Protein AF-A0A7E6FH88-F1 (afdb_monomer)

Sequence (91 aa):
MDKSVDKQQAVKNMVPQFPAADSQQRSSSSSASSGGRNKVALKECRSLMDWIRLSRSGEDLTGIGGKVIDVTPEELRKHNTENDAWMAIRD

Radius of gyration: 31.02 Å; Cα contacts (8 Å, |Δi|>4): 21; chains: 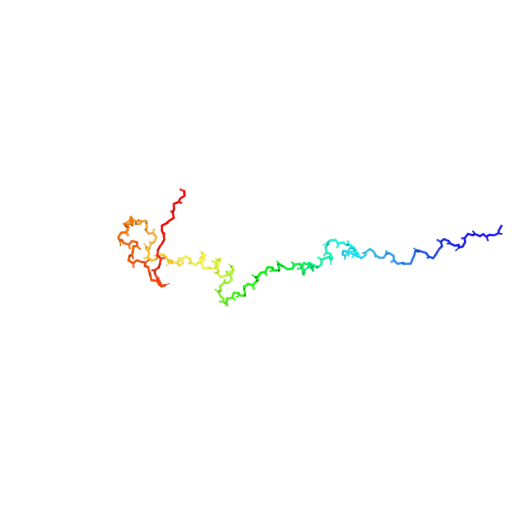1; bounding box: 44×41×92 Å

Nearest PDB structures (foldseek):
  8sf7-assembly1_6G  TM=2.299E-01  e=6.856E+00  Tetrahymena thermophila

Foldseek 3Di:
DDDPPPPPPPPPDPPPPPPHPPDPVPPPPPCPVPCPPPPDDDDPCPDPVNVVVVVVVPDPPPPPPPDDDDDDPVNQVVQVDPSGHDDDDDD

Secondary structure (DSSP, 8-state):
-----TTSSS-S-----SSPTT-TTT------SS-----PPPPTT-SHHHHHHHHHH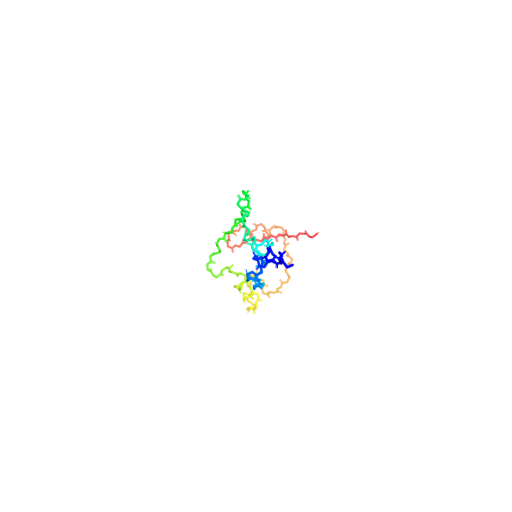T--SSSSTT------HHHHHH-EETTEE------

Solvent-accessible surface area (backbone atoms only — not comparable to full-atom values): 6672 Å² total; per-residue (Å²): 141,83,90,86,70,90,80,71,90,80,79,82,78,87,69,86,57,82,78,43,92,88,32,78,84,62,55,67,82,76,60,78,64,93,67,65,79,85,76,75,81,70,61,87,87,64,45,74,68,43,53,55,51,52,68,67,66,71,67,74,86,79,79,56,84,91,57,91,72,92,79,50,74,74,56,49,64,72,31,71,43,99,93,43,68,63,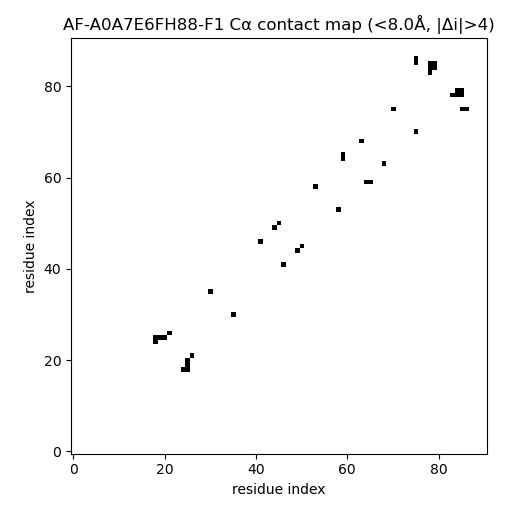82,92,85,82,134

pLDDT: mean 75.02, std 15.95, range [44.38, 93.88]

Organism: NCBI:txid2607531

Structure (mmCIF, N/CA/C/O backbone):
data_AF-A0A7E6FH88-F1
#
_entry.id   AF-A0A7E6FH88-F1
#
loop_
_atom_site.group_PDB
_atom_site.id
_atom_site.type_symbol
_atom_site.label_atom_id
_atom_site.label_alt_id
_atom_site.label_comp_id
_atom_site.label_asym_id
_atom_site.label_entity_id
_atom_site.label_seq_id
_atom_site.pdbx_PDB_ins_code
_atom_site.Cartn_x
_atom_site.Cartn_y
_atom_site.Cartn_z
_atom_site.occupancy
_atom_site.B_iso_or_equiv
_atom_site.auth_seq_id
_atom_site.auth_comp_id
_atom_site.auth_asym_id
_atom_site.auth_atom_id
_atom_site.pdbx_PDB_model_num
ATOM 1 N N . MET A 1 1 ? 27.149 -28.164 -77.496 1.00 46.03 1 MET A N 1
ATOM 2 C CA . MET A 1 1 ? 28.102 -27.465 -76.608 1.00 46.03 1 MET A CA 1
ATOM 3 C C . MET A 1 1 ? 27.825 -25.982 -76.749 1.00 46.03 1 MET A C 1
ATOM 5 O O . MET A 1 1 ? 27.747 -25.531 -77.877 1.00 46.03 1 MET A O 1
ATOM 9 N N . ASP A 1 2 ? 27.618 -25.148 -75.752 1.00 45.44 2 ASP A N 1
ATOM 10 C CA . ASP A 1 2 ? 27.400 -25.231 -74.314 1.00 45.44 2 ASP A CA 1
ATOM 11 C C . ASP A 1 2 ? 26.757 -23.863 -74.015 1.00 45.44 2 ASP A C 1
ATOM 13 O O . ASP A 1 2 ? 27.287 -22.839 -74.443 1.00 45.44 2 ASP A O 1
ATOM 17 N N . LYS A 1 3 ? 25.581 -23.828 -73.390 1.00 44.53 3 LYS A N 1
ATOM 18 C CA . LYS A 1 3 ? 25.059 -22.602 -72.769 1.00 44.53 3 LYS A CA 1
ATOM 19 C C . LYS A 1 3 ? 24.467 -22.997 -71.429 1.00 44.53 3 LYS A C 1
ATOM 21 O O . LYS A 1 3 ? 23.258 -22.969 -71.226 1.00 44.53 3 LYS A O 1
ATOM 26 N N . SER A 1 4 ? 25.353 -23.454 -70.548 1.00 47.00 4 SER A N 1
ATOM 27 C CA . SER A 1 4 ? 25.040 -23.836 -69.171 1.00 47.00 4 SER A CA 1
ATOM 28 C C . SER A 1 4 ? 25.687 -22.883 -68.154 1.00 47.00 4 SER A C 1
ATOM 30 O O . SER A 1 4 ? 26.017 -23.296 -67.042 1.00 47.00 4 SER A O 1
ATOM 32 N N . VAL A 1 5 ? 25.877 -21.607 -68.518 1.00 54.00 5 VAL A N 1
ATOM 33 C CA . VAL A 1 5 ? 26.666 -20.654 -67.710 1.00 54.00 5 VAL A CA 1
ATOM 34 C C . VAL A 1 5 ? 25.835 -19.525 -67.072 1.00 54.00 5 VAL A C 1
ATOM 36 O O . VAL A 1 5 ? 26.308 -18.887 -66.141 1.00 54.00 5 VAL A O 1
ATOM 39 N N . ASP A 1 6 ? 24.557 -19.338 -67.417 1.00 49.25 6 ASP A N 1
ATOM 40 C CA . ASP A 1 6 ? 23.754 -18.231 -66.846 1.00 49.25 6 ASP A CA 1
ATOM 41 C C . ASP A 1 6 ? 23.028 -18.546 -65.522 1.00 49.25 6 ASP A C 1
ATOM 43 O O . ASP A 1 6 ? 22.257 -17.732 -65.020 1.00 49.25 6 ASP A O 1
ATOM 47 N N . LYS A 1 7 ? 23.270 -19.708 -64.900 1.00 47.44 7 LYS A N 1
ATOM 48 C CA . LYS A 1 7 ? 22.640 -20.065 -63.608 1.00 47.44 7 LYS A CA 1
ATOM 49 C C . LYS A 1 7 ? 23.570 -20.051 -62.397 1.00 47.44 7 LYS A C 1
ATOM 51 O O . LYS A 1 7 ? 23.165 -20.507 -61.333 1.00 47.44 7 LYS A O 1
ATOM 56 N N . GLN A 1 8 ? 24.788 -19.521 -62.516 1.00 45.28 8 GLN A N 1
ATOM 57 C CA . GLN A 1 8 ? 25.770 -19.593 -61.422 1.00 45.28 8 GLN A CA 1
ATOM 58 C C . GLN A 1 8 ? 26.118 -18.262 -60.742 1.00 45.28 8 GLN A C 1
ATOM 60 O O . GLN A 1 8 ? 26.955 -18.242 -59.846 1.00 45.28 8 GLN A O 1
ATOM 65 N N . GLN A 1 9 ? 25.416 -17.167 -61.048 1.00 44.38 9 GLN A N 1
ATOM 66 C CA . GLN A 1 9 ? 25.609 -15.885 -60.354 1.00 44.38 9 GLN A CA 1
ATOM 67 C C . GLN A 1 9 ? 24.426 -15.517 -59.439 1.00 44.38 9 GLN A C 1
ATOM 69 O O . GLN A 1 9 ? 23.976 -14.381 -59.421 1.00 44.38 9 GLN A O 1
ATOM 74 N N . ALA A 1 10 ? 23.902 -16.471 -58.666 1.00 47.50 10 ALA A N 1
ATOM 75 C CA . ALA A 1 10 ? 22.924 -16.182 -57.603 1.00 47.50 10 ALA A CA 1
ATOM 76 C C . ALA A 1 10 ? 23.156 -16.991 -56.315 1.00 47.50 10 ALA A C 1
ATOM 78 O O . ALA A 1 10 ? 22.296 -17.041 -55.444 1.00 47.50 10 ALA A O 1
ATOM 79 N N . VAL A 1 11 ? 24.329 -17.614 -56.170 1.00 49.19 11 VAL A N 1
ATOM 80 C CA . VAL A 1 11 ? 24.707 -18.367 -54.964 1.00 49.19 11 VAL A CA 1
ATOM 81 C C . VAL A 1 11 ? 25.960 -17.771 -54.330 1.00 49.19 11 VAL A C 1
ATOM 83 O O . VAL A 1 11 ? 26.932 -18.461 -54.049 1.00 49.19 11 VAL A O 1
ATOM 86 N N . LYS A 1 12 ? 25.969 -16.449 -54.125 1.00 48.44 12 LYS A N 1
ATOM 87 C CA . LYS A 1 12 ? 27.032 -15.789 -53.362 1.00 48.44 12 LYS A CA 1
ATOM 88 C C . LYS A 1 12 ? 26.489 -15.373 -51.996 1.00 48.44 12 LYS A C 1
ATOM 90 O O . LYS A 1 12 ? 25.787 -14.378 -51.874 1.00 48.44 12 LYS A O 1
ATOM 95 N N . ASN A 1 13 ? 26.871 -16.170 -50.997 1.00 57.50 13 ASN A N 1
ATOM 96 C CA . ASN A 1 13 ? 26.825 -15.910 -49.556 1.00 57.50 13 ASN A CA 1
ATOM 97 C C . ASN A 1 13 ? 25.443 -15.917 -48.877 1.00 57.50 13 ASN A C 1
ATOM 99 O O . ASN A 1 13 ? 25.000 -14.911 -48.333 1.00 57.50 13 ASN A O 1
ATOM 103 N N . MET A 1 14 ? 24.827 -17.098 -48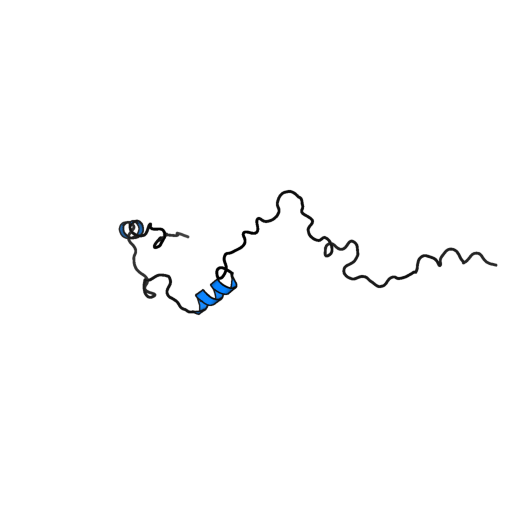.775 1.00 56.09 14 MET A N 1
ATOM 104 C CA . MET A 1 14 ? 23.839 -17.381 -47.724 1.00 56.09 14 MET A CA 1
ATOM 105 C C . MET A 1 14 ? 24.550 -17.917 -46.476 1.00 56.09 14 MET A C 1
ATOM 107 O O . MET A 1 14 ? 24.539 -19.114 -46.202 1.00 56.09 14 MET A O 1
ATOM 111 N N . VAL A 1 15 ? 25.166 -17.025 -45.698 1.00 65.44 15 VAL A N 1
ATOM 112 C CA . VAL A 1 15 ? 25.245 -17.284 -44.255 1.00 65.44 15 VAL A CA 1
ATOM 113 C C . VAL A 1 15 ? 23.855 -16.941 -43.721 1.00 65.44 15 VAL A C 1
ATOM 115 O O . VAL A 1 15 ? 23.397 -15.823 -43.969 1.00 65.44 15 VAL A O 1
ATOM 118 N N . PRO A 1 16 ? 23.134 -17.862 -43.058 1.00 63.72 16 PRO A N 1
ATOM 119 C CA . PRO A 1 16 ? 21.841 -17.536 -42.476 1.00 63.72 16 PRO A CA 1
ATOM 120 C C . PRO A 1 16 ? 22.053 -16.483 -41.383 1.00 63.72 16 PRO A C 1
ATOM 122 O O . PRO A 1 16 ? 22.468 -16.791 -40.268 1.00 63.72 16 PRO A O 1
ATOM 125 N N . GLN A 1 17 ? 21.806 -15.217 -41.720 1.00 70.31 17 GLN A N 1
ATOM 126 C CA . GLN A 1 17 ? 21.832 -14.129 -40.757 1.00 70.31 17 GLN A CA 1
ATOM 127 C C . GLN A 1 17 ? 20.610 -14.293 -39.858 1.00 70.31 17 GLN A C 1
ATOM 129 O O . GLN A 1 17 ? 19.484 -14.021 -40.271 1.00 70.31 17 GLN A O 1
ATOM 134 N N . PHE A 1 18 ? 20.833 -14.761 -38.635 1.00 67.38 18 PHE A N 1
ATOM 135 C CA . PHE A 1 18 ? 19.793 -14.866 -37.624 1.00 67.38 18 PHE A CA 1
ATOM 136 C C . PHE A 1 18 ? 19.838 -13.641 -36.691 1.00 67.38 18 PHE A C 1
ATOM 138 O O . PHE A 1 18 ? 20.923 -13.285 -36.223 1.00 67.38 18 PHE A O 1
ATOM 145 N N . PRO A 1 19 ? 18.701 -12.984 -36.391 1.00 81.94 19 PRO A N 1
ATOM 146 C CA . PRO A 1 19 ? 17.399 -13.110 -37.052 1.00 81.94 19 PRO A CA 1
ATOM 147 C C . PRO A 1 19 ? 17.411 -12.587 -38.499 1.00 81.94 19 PRO A C 1
ATOM 149 O O . PRO A 1 19 ? 18.147 -11.640 -38.810 1.00 81.94 19 PRO A O 1
ATOM 152 N N . ALA A 1 20 ? 16.566 -13.196 -39.345 1.00 79.88 20 ALA A N 1
ATOM 153 C CA . ALA A 1 20 ? 16.424 -12.882 -40.770 1.00 79.88 20 ALA A CA 1
ATOM 154 C C . ALA A 1 20 ? 16.149 -11.388 -41.014 1.00 79.88 20 ALA A C 1
ATOM 156 O O . ALA A 1 20 ? 15.572 -10.717 -40.155 1.00 79.88 20 ALA A O 1
ATOM 157 N N . ALA A 1 21 ? 16.559 -10.875 -42.179 1.00 70.75 21 ALA A N 1
ATOM 158 C CA . ALA A 1 21 ? 16.483 -9.450 -42.519 1.00 70.75 21 ALA A CA 1
ATOM 159 C C . ALA A 1 21 ? 15.072 -8.860 -42.329 1.00 70.75 21 ALA A C 1
ATOM 161 O O . ALA A 1 21 ? 14.942 -7.812 -41.704 1.00 70.75 21 ALA A O 1
ATOM 162 N N . ASP A 1 22 ? 14.040 -9.600 -42.741 1.00 69.38 22 ASP A N 1
ATOM 163 C CA . ASP A 1 22 ? 12.625 -9.217 -42.617 1.00 69.38 22 ASP A CA 1
ATOM 164 C C . ASP A 1 22 ? 11.918 -9.882 -41.419 1.00 69.38 22 ASP A C 1
ATOM 166 O O . ASP A 1 22 ? 10.692 -9.975 -41.364 1.00 69.38 22 ASP A O 1
ATOM 170 N N . SER A 1 23 ? 12.678 -10.398 -40.446 1.00 75.56 23 SER A N 1
ATOM 171 C CA . SER A 1 23 ? 12.090 -10.998 -39.248 1.00 75.56 23 SER A CA 1
ATOM 172 C C . SER A 1 23 ? 11.398 -9.937 -38.394 1.00 75.56 23 SER A C 1
ATOM 174 O O . SER A 1 23 ? 11.977 -8.900 -38.073 1.00 75.56 23 SER A O 1
ATOM 176 N N . GLN A 1 24 ? 10.204 -10.264 -37.898 1.00 69.19 24 GLN A N 1
ATOM 177 C CA . GLN A 1 24 ? 9.492 -9.516 -36.851 1.00 69.19 24 GLN A CA 1
ATOM 178 C C . GLN A 1 24 ? 10.323 -9.351 -35.554 1.00 69.19 24 GLN A C 1
ATOM 180 O O . GLN A 1 24 ? 10.038 -8.496 -34.720 1.00 69.19 24 GLN A O 1
ATOM 185 N N . GLN A 1 25 ? 11.390 -10.141 -35.369 1.00 73.88 25 GLN A N 1
ATOM 186 C CA . GLN A 1 25 ? 12.353 -9.942 -34.277 1.00 73.88 25 GLN A CA 1
ATOM 187 C C . GLN A 1 25 ? 13.276 -8.730 -34.504 1.00 73.88 25 GLN A C 1
ATOM 189 O O . GLN A 1 25 ? 13.846 -8.208 -33.549 1.00 73.88 25 GLN A O 1
ATOM 194 N N . ARG A 1 26 ? 13.452 -8.302 -35.763 1.00 65.94 26 ARG A N 1
ATOM 195 C CA . ARG A 1 26 ? 14.282 -7.167 -36.196 1.00 65.94 26 ARG A CA 1
ATOM 196 C C . ARG A 1 26 ? 13.505 -5.884 -36.403 1.00 65.94 26 ARG A C 1
ATOM 198 O O . ARG A 1 26 ? 14.137 -4.831 -36.469 1.00 65.94 26 ARG A O 1
ATOM 205 N N . SER A 1 27 ? 12.176 -5.942 -36.450 1.00 61.22 27 SER A N 1
ATOM 206 C CA . SER A 1 27 ? 11.360 -4.779 -36.135 1.00 61.22 27 SER A CA 1
ATOM 207 C C . SER A 1 27 ? 11.633 -4.407 -34.682 1.00 61.22 27 SER A C 1
ATOM 209 O O . SER A 1 27 ? 10.872 -4.720 -33.770 1.00 61.22 27 SER A O 1
ATOM 211 N N . SER A 1 28 ? 12.746 -3.693 -34.467 1.00 54.47 28 SER A N 1
ATOM 212 C CA . SER A 1 28 ? 12.790 -2.637 -33.477 1.00 54.47 28 SER A CA 1
ATOM 213 C C . SER A 1 28 ? 11.468 -1.932 -33.642 1.00 54.47 28 SER A C 1
ATOM 215 O O . SER A 1 28 ? 11.176 -1.449 -34.735 1.00 54.47 28 SER A O 1
ATOM 217 N N . SER A 1 29 ? 10.645 -2.007 -32.611 1.00 55.47 29 SER A N 1
ATOM 218 C CA . SER A 1 29 ? 9.361 -1.354 -32.518 1.00 55.47 29 SER A CA 1
ATOM 219 C C . SER A 1 29 ? 9.551 0.140 -32.781 1.00 55.47 29 SER A C 1
ATOM 221 O O . SER A 1 29 ? 9.606 0.945 -31.857 1.00 55.47 29 SER A O 1
ATOM 223 N N . SER A 1 30 ? 9.631 0.520 -34.051 1.00 53.72 30 SER A N 1
ATOM 224 C CA . SER A 1 30 ? 9.300 1.829 -34.568 1.00 53.72 30 SER A CA 1
ATOM 225 C C . SER A 1 30 ? 7.782 1.880 -34.699 1.00 53.72 30 SER A C 1
ATOM 227 O O . SER A 1 30 ? 7.220 2.334 -35.687 1.00 53.72 30 SER A O 1
ATOM 229 N N . SER A 1 31 ? 7.094 1.505 -33.617 1.00 50.31 31 SER A N 1
ATOM 230 C CA . SER A 1 31 ? 5.852 2.154 -33.232 1.00 50.31 31 SER A CA 1
ATOM 231 C C . SER A 1 31 ? 6.204 3.583 -32.796 1.00 50.31 31 SER A C 1
ATOM 233 O O . SER A 1 31 ? 6.091 3.956 -31.632 1.00 50.31 31 SER A O 1
ATOM 235 N N . ALA A 1 32 ? 6.660 4.367 -33.774 1.00 52.00 32 ALA A N 1
ATOM 236 C CA . ALA A 1 32 ? 6.506 5.810 -33.840 1.00 52.00 32 ALA A CA 1
ATOM 237 C C . ALA A 1 32 ? 5.077 6.167 -34.308 1.00 52.00 32 ALA A C 1
ATOM 239 O O . ALA A 1 32 ? 4.819 7.271 -34.769 1.00 52.00 32 ALA A O 1
ATOM 240 N N . SER A 1 33 ? 4.122 5.244 -34.166 1.00 48.19 33 SER A N 1
ATOM 241 C CA . SER A 1 33 ? 2.693 5.527 -34.142 1.00 48.19 33 SER A CA 1
ATOM 242 C C . SER A 1 33 ? 2.326 6.061 -32.753 1.00 48.19 33 SER A C 1
ATOM 244 O O . SER A 1 33 ? 2.039 5.276 -31.853 1.00 48.19 33 SER A O 1
ATOM 246 N N . SER A 1 34 ? 2.459 7.377 -32.563 1.00 55.78 34 SER A N 1
ATOM 247 C CA . SER A 1 34 ? 1.692 8.242 -31.637 1.00 55.78 34 SER A CA 1
ATOM 248 C C . SER A 1 34 ? 1.05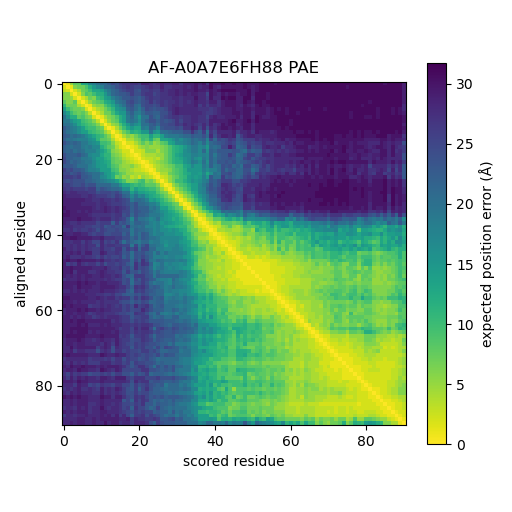3 7.603 -30.382 1.00 55.78 34 SER A C 1
ATOM 250 O O . SER A 1 34 ? -0.119 7.823 -30.089 1.00 55.78 34 SER A O 1
ATOM 252 N N . GLY A 1 35 ? 1.817 6.808 -29.638 1.00 58.34 35 GLY A N 1
ATOM 253 C CA . GLY A 1 35 ? 1.338 6.051 -28.478 1.00 58.34 35 GLY A CA 1
ATOM 254 C C . GLY A 1 35 ? 2.477 5.320 -27.770 1.00 58.34 35 GLY A C 1
ATOM 255 O O . GLY A 1 35 ? 2.293 4.234 -27.222 1.00 58.34 35 GLY A O 1
ATOM 256 N N . GLY A 1 36 ? 3.689 5.882 -27.836 1.00 61.09 36 GLY A N 1
ATOM 257 C CA . GLY A 1 36 ? 4.837 5.374 -27.096 1.00 61.09 36 GLY A CA 1
ATOM 258 C C . GLY A 1 36 ? 4.503 5.333 -25.608 1.00 61.09 36 GLY A C 1
ATOM 259 O O . GLY A 1 36 ? 3.998 6.307 -25.056 1.00 61.09 36 GLY A O 1
ATOM 260 N N . ARG A 1 37 ? 4.749 4.191 -24.958 1.00 67.00 37 ARG A N 1
ATOM 261 C CA . ARG A 1 37 ? 4.538 4.042 -23.513 1.00 67.00 37 ARG A CA 1
ATOM 262 C C . ARG A 1 37 ? 5.243 5.189 -22.788 1.00 67.00 37 ARG A C 1
ATOM 264 O O . ARG A 1 37 ? 6.466 5.293 -22.883 1.00 67.00 37 ARG A O 1
ATOM 271 N N . ASN A 1 38 ? 4.482 6.004 -22.056 1.00 71.62 38 ASN A N 1
ATOM 272 C CA . ASN A 1 38 ? 5.024 7.011 -21.149 1.00 71.62 38 ASN A CA 1
ATOM 273 C C . ASN A 1 38 ? 5.813 6.294 -20.050 1.00 71.62 38 ASN A C 1
ATOM 275 O O . ASN A 1 38 ? 5.259 5.848 -19.047 1.00 71.62 38 ASN A O 1
ATOM 279 N N . LYS A 1 39 ? 7.117 6.118 -20.271 1.00 76.56 39 LYS A N 1
ATOM 280 C CA . LYS A 1 39 ? 8.026 5.572 -19.269 1.00 76.56 39 LYS A CA 1
ATOM 281 C C . LYS A 1 39 ? 8.375 6.697 -18.308 1.00 76.56 39 LYS A C 1
ATOM 283 O O . LYS A 1 39 ? 9.266 7.495 -18.580 1.00 76.56 39 LYS A O 1
ATOM 288 N N . VAL A 1 40 ? 7.654 6.759 -17.198 1.00 81.75 40 VAL A N 1
ATOM 289 C CA . VAL A 1 40 ? 8.021 7.629 -16.082 1.00 81.75 40 VAL A CA 1
ATOM 290 C C . VAL A 1 40 ? 9.270 7.036 -15.437 1.00 81.75 40 VAL A C 1
ATOM 292 O O . VAL A 1 40 ? 9.248 5.902 -14.955 1.00 81.75 40 VAL A O 1
ATOM 295 N N . ALA A 1 41 ? 10.378 7.776 -15.480 1.00 82.12 41 ALA A N 1
ATOM 296 C CA . ALA A 1 41 ? 11.587 7.391 -14.769 1.00 82.12 41 ALA A CA 1
ATOM 297 C C . ALA A 1 41 ? 11.295 7.416 -13.264 1.00 82.12 41 ALA A C 1
ATOM 299 O O . ALA A 1 41 ? 10.854 8.428 -12.721 1.00 82.12 41 ALA A O 1
ATOM 300 N N . LEU A 1 42 ? 11.504 6.282 -12.601 1.00 82.94 42 LEU A N 1
ATOM 301 C CA . LEU A 1 42 ? 11.333 6.188 -11.158 1.00 82.94 42 LEU A CA 1
ATOM 302 C C . LEU A 1 42 ? 12.483 6.920 -10.465 1.00 82.94 42 LEU A C 1
ATOM 304 O O . LEU A 1 42 ? 13.622 6.888 -10.933 1.00 82.94 42 LEU A O 1
ATOM 308 N N . LYS A 1 43 ? 12.185 7.544 -9.322 1.00 85.31 43 LYS A N 1
ATOM 309 C CA . LYS A 1 43 ? 13.223 8.012 -8.398 1.00 85.31 43 LYS A CA 1
ATOM 310 C C . LYS A 1 43 ? 14.084 6.816 -7.978 1.00 85.31 43 LYS A C 1
ATOM 312 O O . LYS A 1 43 ? 13.593 5.683 -7.927 1.00 85.31 43 LYS A O 1
ATOM 317 N N . GLU A 1 44 ? 15.355 7.060 -7.670 1.00 81.31 44 GLU A N 1
ATOM 318 C CA . GLU A 1 44 ? 16.192 6.023 -7.070 1.00 81.31 44 GLU A CA 1
ATOM 319 C C . GLU A 1 44 ? 15.508 5.404 -5.837 1.00 81.31 44 GLU A C 1
ATOM 321 O O . GLU A 1 44 ? 14.700 6.052 -5.164 1.00 81.31 44 GLU A O 1
ATOM 326 N N . CYS A 1 45 ? 15.785 4.127 -5.578 1.00 80.94 45 CYS A N 1
ATOM 327 C CA . CYS A 1 45 ? 15.214 3.366 -4.461 1.00 80.94 45 CYS A CA 1
ATOM 328 C C . CYS A 1 45 ? 13.677 3.168 -4.500 1.00 80.94 45 CYS A C 1
ATOM 330 O O . CYS A 1 45 ? 13.068 2.803 -3.494 1.00 80.94 45 CYS A O 1
ATOM 332 N N . ARG A 1 46 ? 13.021 3.393 -5.650 1.00 86.56 46 ARG A N 1
ATOM 333 C CA . ARG A 1 46 ? 11.589 3.098 -5.889 1.00 86.56 46 ARG A CA 1
ATOM 334 C C . ARG A 1 46 ? 11.374 2.042 -6.981 1.00 86.56 46 ARG A C 1
ATOM 336 O O . ARG A 1 46 ? 10.271 1.926 -7.512 1.00 86.56 46 ARG A O 1
ATOM 343 N N . SER A 1 47 ? 12.409 1.285 -7.344 1.00 89.25 47 SER A N 1
ATOM 344 C CA . SER A 1 47 ? 12.325 0.226 -8.356 1.00 89.25 47 SER A CA 1
ATOM 345 C C . SER A 1 47 ? 11.587 -1.004 -7.824 1.00 89.25 47 SER A C 1
ATOM 347 O O . SER A 1 47 ? 11.584 -1.251 -6.624 1.00 89.25 47 SER A O 1
ATOM 349 N N . LEU A 1 48 ? 11.039 -1.848 -8.704 1.00 89.50 48 LEU A N 1
ATOM 350 C CA . LEU A 1 48 ? 10.433 -3.133 -8.313 1.00 89.50 48 LEU A CA 1
ATOM 351 C C . LEU A 1 48 ? 11.338 -3.967 -7.380 1.00 89.50 48 LEU A C 1
ATOM 353 O O . LEU A 1 48 ? 10.850 -4.611 -6.455 1.00 89.50 48 LEU A O 1
ATOM 357 N N . MET A 1 49 ? 12.657 -3.935 -7.591 1.00 93.12 49 MET A N 1
ATOM 358 C CA . MET A 1 49 ? 13.617 -4.632 -6.729 1.00 93.12 49 MET A CA 1
ATOM 359 C C . MET A 1 49 ? 13.667 -4.054 -5.311 1.00 93.12 49 MET A C 1
ATOM 361 O O . MET A 1 49 ? 13.855 -4.800 -4.354 1.00 93.12 49 MET A O 1
ATOM 365 N N . ASP A 1 50 ? 13.487 -2.744 -5.154 1.00 88.19 50 ASP A N 1
ATOM 366 C CA . ASP A 1 50 ? 13.378 -2.100 -3.840 1.00 88.19 50 ASP A CA 1
ATOM 367 C C . ASP A 1 50 ? 12.109 -2.542 -3.119 1.00 88.19 50 ASP A C 1
ATOM 369 O O . ASP A 1 50 ? 12.164 -2.872 -1.939 1.00 88.19 50 ASP A O 1
ATOM 373 N N . TRP A 1 51 ? 10.995 -2.652 -3.845 1.00 86.62 51 TRP A N 1
ATOM 374 C CA . TRP A 1 51 ? 9.732 -3.146 -3.293 1.00 86.62 51 TRP A CA 1
ATOM 375 C C . TRP A 1 51 ? 9.831 -4.603 -2.828 1.00 86.62 51 TRP A C 1
ATOM 377 O O . TRP A 1 51 ? 9.371 -4.923 -1.738 1.00 86.62 51 TRP A O 1
ATOM 387 N N . ILE A 1 52 ? 10.489 -5.476 -3.599 1.00 90.25 52 ILE A N 1
ATOM 388 C CA . ILE A 1 52 ? 10.732 -6.874 -3.195 1.00 90.25 52 ILE A CA 1
ATOM 389 C C . ILE A 1 52 ? 11.645 -6.947 -1.964 1.00 90.25 52 ILE A C 1
ATOM 391 O O . ILE A 1 52 ? 11.458 -7.794 -1.091 1.00 90.25 52 ILE A O 1
ATOM 395 N N . ARG A 1 53 ? 12.657 -6.078 -1.877 1.00 92.19 53 ARG A N 1
ATOM 396 C CA . ARG A 1 53 ? 13.525 -6.008 -0.694 1.00 92.19 53 ARG A CA 1
ATOM 397 C C . ARG A 1 53 ? 12.754 -5.534 0.537 1.00 92.19 53 ARG A C 1
ATOM 399 O O . ARG A 1 53 ? 12.897 -6.147 1.589 1.00 92.19 53 ARG A O 1
ATOM 406 N N . LEU A 1 54 ? 11.908 -4.518 0.380 1.00 87.75 54 LEU A N 1
ATOM 407 C CA . LEU A 1 54 ? 11.058 -3.979 1.440 1.00 87.75 54 LEU A CA 1
ATOM 408 C C . LEU A 1 54 ? 10.016 -4.998 1.917 1.00 87.75 54 LEU A C 1
ATOM 410 O O . LEU A 1 54 ? 9.808 -5.152 3.111 1.00 87.75 54 LEU A O 1
ATOM 414 N N . SER A 1 55 ? 9.410 -5.774 1.016 1.00 86.19 55 SER A N 1
ATOM 415 C CA . SER A 1 55 ? 8.461 -6.814 1.430 1.00 86.19 55 SER A CA 1
ATOM 416 C C . SER A 1 55 ? 9.137 -7.948 2.209 1.00 86.19 55 SER A C 1
ATOM 418 O O . SER A 1 55 ? 8.495 -8.627 3.003 1.00 86.19 55 SER A O 1
ATOM 420 N N . ARG A 1 56 ? 10.433 -8.187 1.969 1.00 88.12 56 ARG A N 1
ATOM 421 C CA . ARG A 1 56 ? 11.222 -9.217 2.661 1.00 88.12 56 ARG A CA 1
ATOM 422 C C . ARG A 1 56 ? 11.831 -8.745 3.974 1.00 88.12 56 ARG A C 1
ATOM 424 O O . ARG A 1 56 ? 12.227 -9.601 4.760 1.00 88.12 56 ARG A O 1
ATOM 431 N N . SER A 1 57 ? 11.956 -7.438 4.202 1.00 88.25 57 SER A N 1
ATOM 432 C CA . SER A 1 57 ? 12.549 -6.927 5.441 1.00 88.25 57 SER A CA 1
ATOM 433 C C . SER A 1 57 ? 11.657 -7.174 6.656 1.00 88.25 57 SER A C 1
ATOM 435 O O . SER A 1 57 ? 12.164 -7.192 7.769 1.00 88.25 57 SER A O 1
ATOM 437 N N . GLY A 1 58 ? 10.355 -7.406 6.449 1.00 84.31 58 GLY A N 1
ATOM 438 C CA . GLY A 1 58 ? 9.399 -7.572 7.545 1.00 84.31 58 GLY A CA 1
ATOM 439 C C . GLY A 1 58 ? 9.146 -6.272 8.310 1.00 84.31 5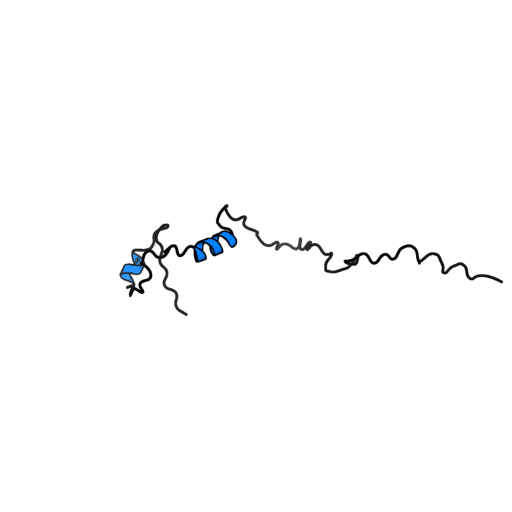8 GLY A C 1
ATOM 440 O O . GLY A 1 58 ? 8.619 -6.318 9.417 1.00 84.31 58 GLY A O 1
ATOM 441 N N . GLU A 1 59 ? 9.526 -5.131 7.726 1.00 85.25 59 GLU A N 1
ATOM 442 C CA . GLU A 1 59 ? 9.237 -3.813 8.282 1.00 85.25 59 GLU A CA 1
ATOM 443 C C . GLU A 1 59 ? 7.724 -3.597 8.307 1.00 85.25 59 GLU A C 1
ATOM 445 O O . GLU A 1 59 ? 7.044 -3.731 7.283 1.00 85.25 59 GLU A O 1
ATOM 450 N N . ASP A 1 60 ? 7.195 -3.265 9.482 1.00 83.56 60 ASP A N 1
ATOM 451 C CA . ASP A 1 60 ? 5.781 -2.959 9.634 1.00 83.56 60 ASP A CA 1
ATOM 452 C C . ASP A 1 60 ? 5.495 -1.541 9.132 1.00 83.56 60 ASP A C 1
ATOM 454 O O . ASP A 1 60 ? 5.712 -0.551 9.827 1.00 83.56 60 ASP A O 1
ATOM 458 N N . LEU A 1 61 ? 4.983 -1.453 7.906 1.00 80.81 61 LEU A N 1
ATOM 459 C CA . LEU A 1 61 ? 4.552 -0.193 7.299 1.00 80.81 61 LEU A CA 1
ATOM 460 C C . LEU A 1 61 ? 3.142 0.226 7.733 1.00 80.81 61 LEU A C 1
ATOM 462 O O . LEU A 1 61 ? 2.712 1.329 7.410 1.00 80.81 61 LEU A O 1
ATOM 466 N N . THR A 1 62 ? 2.408 -0.652 8.416 1.00 78.94 62 THR A N 1
ATOM 467 C CA . THR A 1 62 ? 1.013 -0.408 8.802 1.00 78.94 62 THR A CA 1
ATOM 468 C C . THR A 1 62 ? 0.895 0.290 10.155 1.00 78.94 62 THR A C 1
ATOM 470 O O . THR A 1 62 ? -0.135 0.890 10.443 1.00 78.94 62 THR A O 1
ATOM 473 N N . GLY A 1 63 ? 1.934 0.220 10.995 1.00 80.19 63 GLY A N 1
ATOM 474 C CA . GLY A 1 63 ? 1.965 0.854 12.318 1.00 80.19 63 GLY A CA 1
ATOM 475 C C . GLY A 1 63 ? 1.025 0.224 13.358 1.00 80.19 63 GLY A C 1
ATOM 476 O O . GLY A 1 63 ? 0.962 0.695 14.491 1.00 80.19 63 GLY A O 1
ATOM 477 N N . ILE A 1 64 ? 0.317 -0.851 12.999 1.00 83.50 64 ILE A N 1
ATOM 478 C CA . ILE A 1 64 ? -0.644 -1.579 13.848 1.00 83.50 64 ILE A CA 1
ATOM 479 C C . ILE A 1 64 ? -0.040 -2.843 14.478 1.00 83.50 64 ILE A C 1
ATOM 481 O O . ILE A 1 64 ? -0.740 -3.596 15.160 1.00 83.50 64 ILE A O 1
ATOM 485 N N . GLY A 1 65 ? 1.262 -3.091 14.296 1.00 83.00 65 GLY A N 1
ATOM 486 C CA . GLY A 1 65 ? 1.984 -4.177 14.960 1.00 83.00 65 GLY A CA 1
ATOM 487 C C . GLY A 1 65 ? 1.462 -5.561 14.578 1.00 83.00 65 GLY A C 1
ATOM 488 O O . GLY A 1 65 ? 1.442 -6.467 15.413 1.00 83.00 65 GLY A O 1
ATOM 489 N N . GLY A 1 66 ? 0.964 -5.707 13.347 1.00 81.94 66 GLY A N 1
ATOM 490 C CA . GLY A 1 66 ? 0.392 -6.954 12.836 1.00 81.94 66 GLY A CA 1
ATOM 491 C C . GLY A 1 66 ? -0.960 -7.348 13.443 1.00 81.94 66 GLY A C 1
ATOM 492 O O . GLY A 1 66 ? -1.375 -8.498 13.301 1.00 81.94 66 GLY A O 1
ATOM 493 N N . LYS A 1 67 ? -1.655 -6.433 14.132 1.00 84.88 67 LYS A N 1
ATOM 494 C CA . LYS A 1 67 ? -2.984 -6.698 14.696 1.00 84.88 67 LYS A CA 1
ATOM 495 C C . LYS A 1 67 ? -4.084 -6.274 13.734 1.00 84.88 67 LYS A C 1
ATOM 497 O O . LYS A 1 67 ? -4.060 -5.170 13.201 1.00 84.88 67 LYS A O 1
ATOM 502 N N . VAL A 1 68 ? -5.086 -7.135 13.576 1.00 86.19 68 VAL A N 1
ATOM 503 C CA . VAL A 1 68 ? -6.339 -6.765 12.913 1.00 86.19 68 VAL A CA 1
ATOM 504 C C . VAL A 1 68 ? -7.153 -5.937 13.902 1.00 86.19 68 VAL A C 1
ATOM 506 O O . VAL A 1 68 ? -7.487 -6.422 14.984 1.00 86.19 68 VAL A O 1
ATOM 509 N N . ILE A 1 69 ? -7.416 -4.681 13.549 1.00 88.00 69 ILE A N 1
ATOM 510 C CA . ILE A 1 69 ? -8.232 -3.757 14.336 1.00 88.00 69 ILE A CA 1
ATOM 511 C C . ILE A 1 69 ? -9.554 -3.490 13.621 1.00 88.00 69 ILE A C 1
ATOM 513 O O . ILE A 1 69 ? -9.585 -3.315 12.402 1.00 88.00 69 ILE A O 1
ATOM 517 N N . ASP A 1 70 ? -10.637 -3.423 14.389 1.00 88.94 70 ASP A N 1
ATOM 518 C CA . ASP A 1 70 ? -11.918 -2.950 13.877 1.00 88.94 70 ASP A CA 1
ATOM 519 C C . ASP A 1 70 ? -11.867 -1.424 13.764 1.00 88.94 70 ASP A C 1
ATOM 521 O O . ASP A 1 70 ? -11.846 -0.701 14.762 1.00 88.94 70 ASP A O 1
ATOM 525 N N . VAL A 1 71 ? -11.817 -0.930 12.528 1.00 89.75 71 VAL A N 1
ATOM 526 C CA . VAL A 1 71 ? -11.735 0.504 12.235 1.00 89.75 71 VAL A CA 1
ATOM 527 C C . VAL A 1 71 ? -13.137 1.058 12.012 1.00 89.75 71 VAL A C 1
ATOM 529 O O . VAL A 1 71 ? -13.859 0.635 11.109 1.00 89.75 71 VAL A O 1
ATOM 532 N N . THR A 1 72 ? -13.528 2.039 12.825 1.00 93.88 72 THR A N 1
ATOM 533 C CA . THR A 1 72 ? -14.782 2.774 12.625 1.00 93.88 72 THR A CA 1
ATOM 534 C C .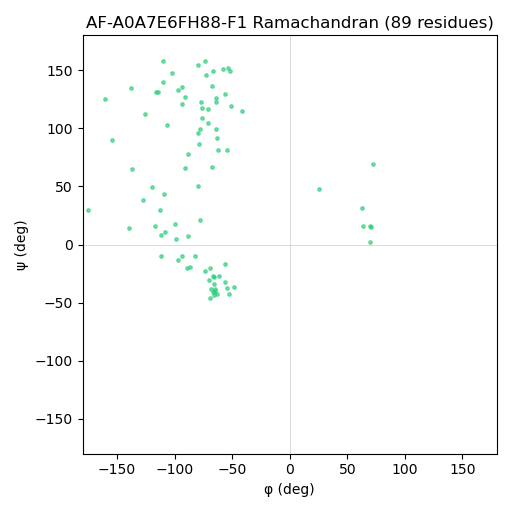 THR A 1 72 ? -14.613 3.836 11.530 1.00 93.88 72 THR A C 1
ATOM 536 O O . THR A 1 72 ? -13.508 4.341 11.318 1.00 93.88 72 THR A O 1
ATOM 539 N N . PRO A 1 73 ? -15.693 4.248 10.840 1.00 90.44 73 PRO A N 1
ATOM 540 C CA . PRO A 1 73 ? -15.607 5.303 9.825 1.00 90.44 73 PRO A CA 1
ATOM 541 C C . PRO A 1 73 ? -15.141 6.652 10.397 1.00 90.44 73 PRO A C 1
ATOM 543 O O . PRO A 1 73 ? -14.532 7.449 9.685 1.00 90.44 73 PRO A O 1
ATOM 546 N N . GLU A 1 74 ? -15.395 6.911 11.683 1.00 91.75 74 GLU A N 1
ATOM 547 C CA . GLU A 1 74 ? -14.902 8.112 12.363 1.00 91.75 74 GLU A CA 1
ATOM 548 C C . GLU A 1 74 ? -13.384 8.101 12.533 1.00 91.75 74 GLU A C 1
ATOM 550 O O . GLU A 1 74 ? -12.756 9.148 12.380 1.00 91.75 74 GLU A O 1
ATOM 555 N N . GLU A 1 75 ? -12.806 6.931 12.818 1.00 90.81 75 GLU A N 1
ATOM 556 C CA . GLU A 1 75 ? -11.358 6.755 12.900 1.00 90.81 75 GLU A CA 1
ATOM 557 C C . GLU A 1 75 ? -10.725 6.878 11.518 1.00 90.81 75 GLU A C 1
ATOM 559 O O . GLU A 1 75 ? -9.797 7.660 11.337 1.00 90.81 75 GLU A O 1
ATOM 564 N N . LEU A 1 76 ? -11.311 6.225 10.510 1.00 90.06 76 LEU A N 1
ATOM 565 C CA . LEU A 1 76 ? -10.826 6.292 9.132 1.00 90.06 76 LEU A CA 1
ATOM 566 C C . LEU A 1 76 ? -10.705 7.740 8.626 1.00 90.06 76 LEU A C 1
ATOM 568 O O . LEU A 1 76 ? -9.747 8.086 7.943 1.00 90.06 76 LEU A O 1
ATOM 572 N N . ARG A 1 77 ? -11.644 8.616 9.007 1.00 89.56 77 ARG A N 1
ATOM 573 C CA . ARG A 1 77 ? -11.625 10.037 8.627 1.00 89.56 77 ARG A CA 1
ATOM 574 C C . ARG A 1 77 ? -10.445 10.813 9.227 1.00 89.56 77 ARG A C 1
ATOM 576 O O . ARG A 1 77 ? -10.036 11.815 8.643 1.00 89.56 77 ARG A O 1
ATOM 583 N N . LYS A 1 78 ? -9.923 10.406 10.388 1.00 92.44 78 LYS A N 1
ATOM 584 C CA . LYS A 1 78 ? -8.787 11.087 11.035 1.00 92.44 78 LYS A CA 1
ATOM 585 C C . LYS A 1 78 ? -7.488 10.876 10.252 1.00 92.44 78 LYS A C 1
ATOM 587 O O . LYS A 1 78 ? -6.659 11.781 10.208 1.00 92.44 78 LYS A O 1
ATOM 592 N N . HIS A 1 79 ? -7.358 9.735 9.582 1.00 90.50 79 HIS A N 1
ATOM 593 C CA . HIS A 1 79 ? -6.186 9.344 8.799 1.00 90.50 79 HIS A CA 1
ATOM 594 C C . HIS A 1 79 ? -6.314 9.790 7.331 1.00 90.50 79 HIS A C 1
ATOM 596 O O . HIS A 1 79 ? -6.450 8.973 6.420 1.00 90.50 79 HIS A O 1
ATOM 602 N N . ASN A 1 80 ? -6.320 11.111 7.108 1.00 91.06 80 ASN A N 1
ATOM 603 C CA . ASN A 1 80 ? -6.426 11.741 5.781 1.00 91.06 80 ASN A CA 1
ATOM 604 C C . ASN A 1 80 ? -5.305 12.768 5.526 1.00 91.06 80 ASN A C 1
ATOM 606 O O . ASN A 1 80 ? -5.534 13.851 4.985 1.00 91.06 80 ASN A O 1
ATOM 610 N N . THR A 1 81 ? -4.089 12.477 5.982 1.00 90.50 81 THR A N 1
ATOM 611 C CA . THR A 1 81 ? -2.925 13.351 5.768 1.00 90.50 81 THR A CA 1
ATOM 612 C C . THR A 1 81 ? -1.944 12.710 4.793 1.00 90.50 81 THR A C 1
ATOM 614 O O . THR A 1 81 ? -1.938 11.497 4.629 1.00 90.50 81 THR A O 1
ATOM 617 N N . GLU A 1 82 ? -1.082 13.503 4.150 1.00 88.75 82 GLU A N 1
ATOM 618 C CA . GLU A 1 82 ? -0.104 12.990 3.171 1.00 88.75 82 GLU A CA 1
ATOM 619 C C . GLU A 1 82 ? 0.812 11.898 3.750 1.00 88.75 82 GLU A C 1
ATOM 621 O O . GLU A 1 82 ? 1.205 10.972 3.045 1.00 88.75 82 GLU A O 1
ATOM 626 N N . ASN A 1 83 ? 1.114 11.989 5.046 1.00 86.56 83 ASN A N 1
ATOM 627 C CA . ASN A 1 83 ? 1.992 11.049 5.737 1.00 86.56 83 ASN A CA 1
ATOM 628 C C . ASN A 1 83 ? 1.237 9.895 6.417 1.00 86.56 83 ASN A C 1
ATOM 630 O O . ASN A 1 83 ? 1.880 8.965 6.894 1.00 86.56 83 ASN A O 1
ATOM 634 N N . ASP A 1 84 ? -0.095 9.961 6.487 1.00 86.44 84 ASP A N 1
ATOM 635 C CA . ASP A 1 84 ? -0.947 8.979 7.160 1.00 86.44 84 ASP A CA 1
ATOM 636 C C . ASP A 1 84 ? -2.342 8.998 6.521 1.00 86.44 84 ASP A C 1
ATOM 638 O O . ASP A 1 84 ? -3.212 9.806 6.878 1.00 86.44 84 ASP A O 1
ATOM 642 N N . ALA A 1 85 ? -2.495 8.157 5.496 1.00 89.81 85 ALA A N 1
ATOM 643 C CA . ALA A 1 85 ? -3.672 8.076 4.642 1.00 89.81 85 ALA A CA 1
ATOM 644 C C . ALA A 1 85 ? -4.201 6.642 4.621 1.00 89.81 85 ALA A C 1
ATOM 646 O O . ALA A 1 85 ? -3.554 5.736 4.088 1.00 89.81 85 ALA A O 1
ATOM 647 N N . TRP A 1 86 ? -5.383 6.435 5.199 1.00 91.12 86 TRP A N 1
ATOM 648 C CA . TRP A 1 86 ? -6.032 5.126 5.238 1.00 91.12 86 TRP A CA 1
ATOM 649 C C . TRP A 1 86 ? -7.146 5.050 4.194 1.00 91.12 86 TRP A C 1
ATOM 651 O O . TRP A 1 86 ? -7.819 6.035 3.894 1.00 91.12 86 TRP A O 1
ATOM 661 N N . MET A 1 87 ? -7.368 3.857 3.644 1.00 90.69 87 MET A N 1
ATOM 662 C CA . MET A 1 87 ? -8.422 3.610 2.662 1.00 90.69 87 MET A CA 1
ATOM 663 C C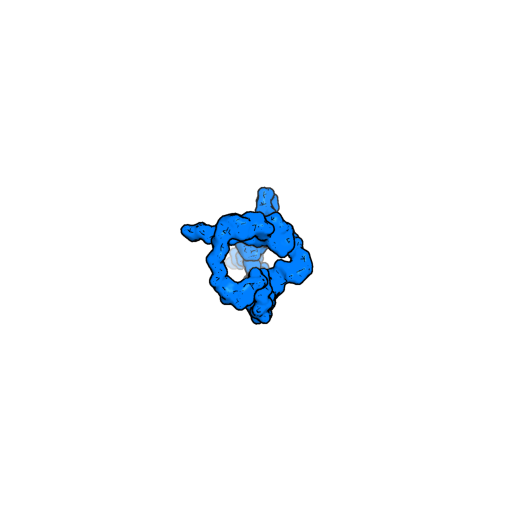 . MET A 1 87 ? -9.125 2.289 2.960 1.00 90.69 87 MET A C 1
ATOM 665 O O . MET A 1 87 ? -8.479 1.273 3.203 1.00 90.69 87 MET A O 1
ATOM 669 N N . ALA A 1 88 ? -10.455 2.302 2.903 1.00 91.12 88 ALA A N 1
ATOM 670 C CA . ALA A 1 88 ? -11.266 1.095 2.959 1.00 91.12 88 ALA A CA 1
ATOM 671 C C . ALA A 1 88 ? -11.515 0.577 1.536 1.00 91.12 88 ALA A C 1
ATOM 673 O O . ALA A 1 88 ? -11.998 1.318 0.680 1.00 91.12 88 ALA A O 1
ATOM 674 N N . ILE A 1 89 ? -11.198 -0.695 1.294 1.00 90.62 89 ILE A N 1
ATOM 675 C CA . ILE A 1 89 ? 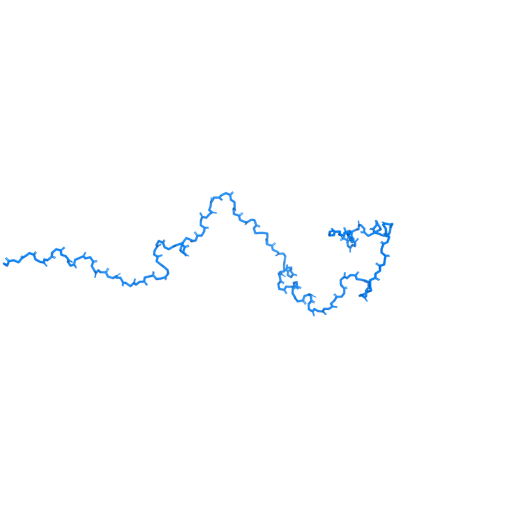-11.429 -1.379 0.017 1.00 90.62 89 ILE A CA 1
ATOM 676 C C . ILE A 1 89 ? -12.430 -2.505 0.273 1.00 90.62 89 ILE A C 1
ATOM 678 O O . ILE A 1 89 ? -12.272 -3.272 1.222 1.00 90.62 89 ILE A O 1
ATOM 682 N N . ARG A 1 90 ? -13.468 -2.590 -0.559 1.00 88.50 90 ARG A N 1
ATOM 683 C CA . ARG A 1 90 ? -14.459 -3.667 -0.544 1.00 88.50 90 ARG A CA 1
ATOM 684 C C . ARG A 1 90 ? -14.337 -4.449 -1.847 1.00 88.50 90 ARG A C 1
ATOM 686 O O . ARG A 1 90 ? -14.274 -3.819 -2.901 1.00 88.50 90 ARG A O 1
ATOM 693 N N . ASP A 1 91 ? -14.277 -5.770 -1.734 1.00 71.69 91 ASP A N 1
ATOM 694 C CA . ASP A 1 91 ? -14.325 -6.711 -2.863 1.00 71.69 91 ASP A CA 1
ATOM 695 C C . ASP A 1 91 ? -15.779 -6.957 -3.314 1.00 71.69 91 ASP A C 1
ATOM 697 O O . ASP A 1 91 ? -16.696 -6.832 -2.456 1.00 71.69 91 ASP A O 1
#

Mean predicted aligned error: 17.55 Å

InterPro domains:
  IPR051872 Cytochrome b5/Flavoprotein Reductase [PTHR46237] (11-91)